Protein AF-A0A7S0BXN2-F1 (afdb_monomer_lite)

pLDDT: mean 91.26, std 6.64, range [62.31, 97.69]

Secondary structure (DSSP, 8-state):
---HHHHHHHHHHHHHHHHHHHHT-TT-------BS---STTTHHHHHHHHHHTTTSS------GGGTT---BPPP-TT--HHHHTTSBEE-TTTSSSS-EE-

Foldseek 3Di:
DQDPVNVLQVLLVVLLVVVVVLLPDPPDPDDDDKDQDPDCSNAVVSVLVNCVVCPPVPDDQAADPVCPVPDAFADDDPNDDPVNRRSKHWDDCVPRVDSIMID

Structure (mmCIF, N/CA/C/O backbone):
data_AF-A0A7S0BXN2-F1
#
_entry.id   AF-A0A7S0BXN2-F1
#
loop_
_atom_site.group_PDB
_atom_site.id
_atom_site.type_symbol
_atom_site.label_atom_id
_atom_site.label_alt_id
_atom_site.label_comp_id
_atom_site.label_asym_id
_atom_site.label_entity_id
_atom_site.label_seq_id
_atom_site.pdbx_P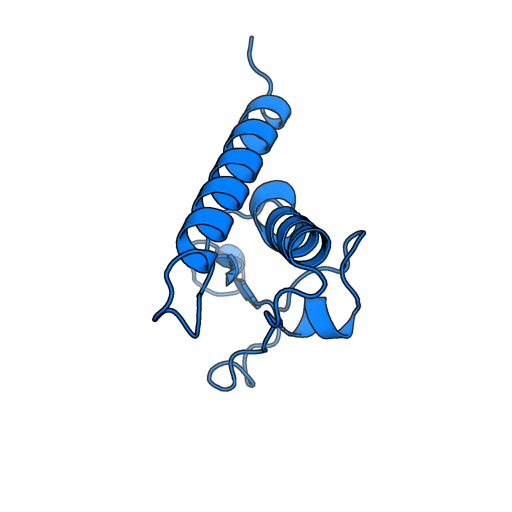DB_ins_code
_atom_site.Cartn_x
_atom_site.Cartn_y
_atom_site.Cartn_z
_atom_site.occupancy
_atom_site.B_iso_or_equiv
_atom_site.auth_seq_id
_atom_site.auth_comp_id
_atom_site.auth_asym_id
_atom_site.auth_atom_id
_atom_site.pdbx_PDB_model_num
ATOM 1 N N . GLU A 1 1 ? 9.144 27.690 -5.656 1.00 62.31 1 GLU A N 1
ATOM 2 C CA . GLU A 1 1 ? 8.649 26.595 -6.514 1.00 62.31 1 GLU A CA 1
ATOM 3 C C . GLU A 1 1 ? 8.482 25.356 -5.661 1.00 62.31 1 GLU A C 1
ATOM 5 O O . GLU A 1 1 ? 9.253 25.181 -4.725 1.00 62.31 1 GLU A O 1
ATOM 10 N N . GLU A 1 2 ? 7.458 24.554 -5.927 1.00 74.56 2 GLU A N 1
ATOM 11 C CA . GLU A 1 2 ? 7.253 23.282 -5.234 1.00 74.56 2 GLU A CA 1
ATOM 12 C C . GLU A 1 2 ? 8.132 22.208 -5.880 1.00 74.56 2 GLU A C 1
ATOM 14 O O . GLU A 1 2 ? 8.128 22.063 -7.105 1.00 74.56 2 GLU A O 1
ATOM 19 N N . THR A 1 3 ? 8.905 21.469 -5.084 1.00 89.69 3 THR A N 1
ATOM 20 C CA . THR A 1 3 ? 9.748 20.397 -5.624 1.00 89.69 3 THR A CA 1
ATOM 21 C C . THR A 1 3 ? 8.923 19.132 -5.871 1.00 89.69 3 THR A C 1
ATOM 23 O O . THR A 1 3 ? 7.885 18.905 -5.247 1.00 89.69 3 THR A O 1
ATOM 26 N N . VAL A 1 4 ? 9.401 18.246 -6.751 1.00 87.88 4 VAL A N 1
ATOM 27 C CA . VAL A 1 4 ? 8.771 16.928 -6.973 1.00 87.88 4 VAL A CA 1
ATOM 28 C C . VAL A 1 4 ? 8.629 16.155 -5.657 1.00 87.88 4 VAL A C 1
ATOM 30 O O . VAL A 1 4 ? 7.614 15.499 -5.436 1.00 87.88 4 VAL A O 1
ATOM 33 N N . LYS A 1 5 ? 9.611 16.286 -4.759 1.00 88.69 5 LYS A N 1
ATOM 34 C CA . LYS A 1 5 ? 9.613 15.645 -3.443 1.00 88.69 5 LYS A CA 1
ATOM 35 C C . LYS A 1 5 ? 8.510 16.184 -2.527 1.00 88.69 5 LYS A C 1
ATOM 37 O O . LYS A 1 5 ? 7.860 15.400 -1.836 1.00 88.69 5 LYS A O 1
ATOM 42 N N . ASP A 1 6 ? 8.261 17.492 -2.554 1.00 91.31 6 ASP A N 1
ATOM 43 C CA . ASP A 1 6 ? 7.179 18.107 -1.774 1.00 91.31 6 ASP A CA 1
ATOM 44 C C . ASP A 1 6 ? 5.814 17.606 -2.250 1.00 91.31 6 ASP A C 1
ATOM 46 O O . ASP A 1 6 ? 4.971 17.224 -1.435 1.00 91.31 6 ASP A O 1
ATOM 50 N N . ARG A 1 7 ? 5.627 17.519 -3.575 1.00 93.00 7 ARG A N 1
ATOM 51 C CA . ARG A 1 7 ? 4.407 16.969 -4.176 1.00 93.00 7 ARG A CA 1
ATOM 52 C C . ARG A 1 7 ? 4.185 15.514 -3.759 1.00 93.00 7 ARG A C 1
ATOM 54 O O . ARG A 1 7 ? 3.082 15.175 -3.338 1.00 93.00 7 ARG A O 1
ATOM 61 N N . LEU A 1 8 ? 5.219 14.670 -3.853 1.00 92.88 8 LEU A N 1
ATOM 62 C CA . LEU A 1 8 ? 5.141 13.258 -3.455 1.00 92.88 8 LEU A CA 1
ATOM 63 C C . LEU A 1 8 ? 4.793 13.110 -1.973 1.00 92.88 8 LEU A C 1
ATOM 65 O O . LEU A 1 8 ? 3.912 12.332 -1.633 1.00 92.88 8 LEU A O 1
ATOM 69 N N . THR A 1 9 ? 5.408 13.919 -1.111 1.00 93.06 9 THR A N 1
ATOM 70 C CA . THR A 1 9 ? 5.126 13.911 0.332 1.00 93.06 9 THR A CA 1
ATOM 71 C C . THR A 1 9 ? 3.676 14.301 0.628 1.00 93.06 9 THR A C 1
ATOM 73 O O . THR A 1 9 ? 3.015 13.694 1.466 1.00 93.06 9 THR A O 1
ATOM 76 N N . LYS A 1 10 ? 3.137 15.316 -0.058 1.00 94.25 10 LYS A N 1
ATOM 77 C CA . LYS A 1 10 ? 1.728 15.706 0.110 1.00 94.25 10 LYS A CA 1
ATOM 78 C C . LYS A 1 10 ? 0.774 14.607 -0.357 1.00 94.25 10 LYS A C 1
ATOM 80 O O . LYS A 1 10 ? -0.228 14.362 0.313 1.00 94.25 10 LYS A O 1
ATOM 85 N N . LEU A 1 11 ? 1.082 13.955 -1.479 1.00 95.62 11 LEU A N 1
ATOM 86 C CA . LEU A 1 11 ? 0.269 12.867 -2.022 1.00 95.62 11 LEU A CA 1
ATOM 87 C C . LEU A 1 11 ? 0.285 11.634 -1.120 1.00 95.62 11 LEU A C 1
ATOM 89 O O . LEU A 1 11 ? -0.792 11.143 -0.782 1.00 95.62 11 LEU A O 1
ATOM 93 N N . SER A 1 12 ? 1.457 11.193 -0.658 1.00 95.56 12 SER A N 1
ATOM 94 C CA . SER A 1 12 ? 1.568 10.051 0.254 1.00 95.56 12 SER A CA 1
ATOM 95 C C . SER A 1 12 ? 0.852 10.309 1.579 1.00 95.56 12 SER A C 1
ATOM 97 O O . SER A 1 12 ? 0.097 9.463 2.053 1.00 95.56 12 SER A O 1
ATOM 99 N N . ASN A 1 13 ? 0.956 11.524 2.127 1.00 96.19 13 ASN A N 1
ATOM 100 C CA . ASN A 1 13 ? 0.205 11.913 3.323 1.00 96.19 13 ASN A CA 1
ATOM 101 C C . ASN A 1 13 ? -1.315 11.839 3.113 1.00 96.19 13 ASN A C 1
ATOM 103 O O . ASN A 1 13 ? -2.043 11.370 3.992 1.00 96.19 13 ASN A O 1
ATOM 107 N N . PHE A 1 14 ? -1.808 12.289 1.955 1.00 97.25 14 PHE A N 1
ATOM 108 C CA . PHE A 1 14 ? -3.227 12.188 1.620 1.00 97.25 14 PHE A CA 1
ATOM 109 C C . PHE A 1 14 ? -3.671 10.727 1.450 1.00 97.25 14 PHE A C 1
ATOM 111 O O . PHE A 1 14 ? -4.727 10.350 1.957 1.00 97.25 14 PHE A O 1
ATOM 118 N N . GLN A 1 15 ? -2.855 9.894 0.800 1.00 97.69 15 GLN A N 1
ATOM 119 C CA . GLN A 1 15 ? -3.098 8.455 0.647 1.00 97.69 15 GLN A CA 1
ATOM 120 C C . GLN A 1 15 ? -3.179 7.758 2.016 1.00 97.69 15 GLN A C 1
ATOM 122 O O . GLN A 1 15 ? -4.141 7.033 2.277 1.00 97.69 15 GLN A O 1
ATOM 127 N N . CYS A 1 16 ? -2.256 8.059 2.935 1.00 97.19 16 CYS A N 1
ATOM 128 C CA . CYS A 1 16 ? -2.302 7.572 4.316 1.00 97.19 16 CYS A CA 1
ATOM 129 C C . CYS A 1 16 ? -3.585 8.013 5.039 1.00 97.19 16 CYS A C 1
ATOM 131 O O . CYS A 1 16 ? -4.244 7.209 5.701 1.00 97.19 16 CYS A O 1
ATOM 133 N N . LEU A 1 17 ? -3.981 9.282 4.908 1.00 97.25 17 LEU A N 1
ATOM 134 C CA . LEU A 1 17 ? -5.213 9.788 5.518 1.00 97.25 17 LEU A CA 1
ATOM 135 C C . LEU A 1 17 ? -6.457 9.057 4.986 1.00 97.25 17 LEU A C 1
ATOM 137 O O . LEU A 1 17 ? -7.322 8.664 5.771 1.00 97.25 17 LEU A O 1
ATOM 141 N N . ALA A 1 18 ? -6.533 8.849 3.672 1.00 97.50 18 ALA A N 1
ATOM 142 C CA . ALA A 1 18 ? -7.637 8.142 3.034 1.00 97.50 18 ALA A CA 1
ATOM 143 C C . ALA A 1 18 ? -7.722 6.678 3.497 1.00 97.50 18 ALA A C 1
ATOM 145 O O . ALA A 1 18 ? -8.813 6.202 3.818 1.00 97.50 18 ALA A O 1
ATOM 146 N N . LEU A 1 19 ? -6.584 5.984 3.609 1.00 97.06 19 LEU A N 1
ATOM 147 C CA . LEU A 1 19 ? -6.536 4.613 4.122 1.00 97.06 19 LEU A CA 1
ATOM 148 C C . LEU A 1 19 ? -6.991 4.525 5.577 1.00 97.06 19 LEU A C 1
ATOM 150 O O . LEU A 1 19 ? -7.839 3.695 5.895 1.00 97.06 19 LEU A O 1
ATOM 154 N N . LYS A 1 20 ? -6.516 5.417 6.451 1.00 95.62 20 LYS A N 1
ATOM 155 C CA . LYS A 1 20 ? -6.987 5.475 7.847 1.00 95.62 20 LYS A CA 1
ATOM 156 C C . LYS A 1 20 ? -8.490 5.697 7.935 1.00 95.62 20 LYS A C 1
ATOM 158 O O . LYS A 1 20 ? -9.161 5.071 8.752 1.00 95.62 20 LYS A O 1
ATOM 163 N N . HIS A 1 21 ? -9.027 6.575 7.090 1.00 96.31 21 HIS A N 1
ATOM 164 C CA . HIS A 1 21 ? -10.465 6.794 7.032 1.00 96.31 21 HIS A CA 1
ATOM 165 C C . HIS A 1 21 ? -11.201 5.516 6.606 1.00 96.31 21 HIS A C 1
ATOM 167 O O . HIS A 1 21 ? -12.162 5.122 7.265 1.00 96.31 21 HIS A O 1
ATOM 173 N N . ALA A 1 22 ? -10.703 4.809 5.588 1.00 96.44 22 ALA A N 1
ATOM 174 C CA . ALA A 1 22 ? -11.252 3.521 5.167 1.00 96.44 22 ALA A CA 1
ATOM 175 C C . ALA A 1 22 ? -11.211 2.457 6.288 1.00 96.44 22 ALA A C 1
ATOM 177 O O . ALA A 1 22 ? -12.170 1.710 6.471 1.00 96.44 22 ALA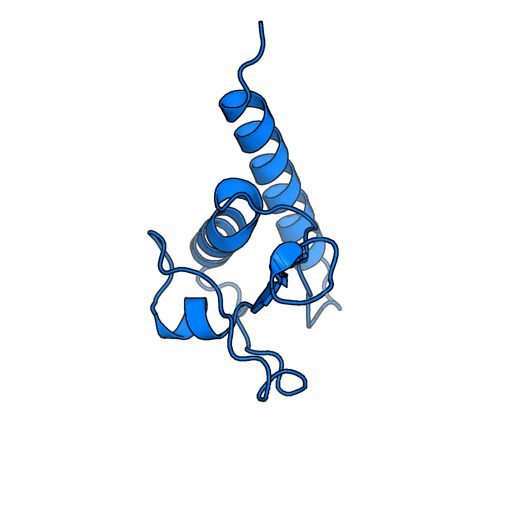 A O 1
ATOM 178 N N . MET A 1 23 ? -10.142 2.423 7.088 1.00 95.31 23 MET A N 1
ATOM 179 C CA . MET A 1 23 ? -10.000 1.511 8.235 1.00 95.31 23 MET A CA 1
ATOM 180 C C . MET A 1 23 ? -10.948 1.836 9.396 1.00 95.31 23 MET A C 1
ATOM 182 O O . MET A 1 23 ? -11.185 0.980 10.244 1.00 95.31 23 MET A O 1
ATOM 186 N N . SER A 1 24 ? -11.487 3.058 9.455 1.00 94.56 24 SER A N 1
ATOM 187 C CA . SER A 1 24 ? -12.395 3.486 10.527 1.00 94.56 24 SER A CA 1
ATOM 188 C C . SER A 1 24 ? -13.836 2.992 10.358 1.00 94.56 24 SER A C 1
ATOM 190 O O . SER A 1 24 ? -14.618 3.035 11.309 1.00 94.56 24 SER A O 1
ATOM 192 N N . PHE A 1 25 ? -14.212 2.516 9.165 1.00 96.31 25 PHE A N 1
ATOM 193 C CA . PHE A 1 25 ? -15.561 2.013 8.920 1.00 96.31 25 PHE A CA 1
ATOM 194 C C . PHE A 1 25 ? -15.770 0.644 9.597 1.00 96.31 25 PHE A C 1
ATOM 196 O O . PHE A 1 25 ? -15.073 -0.314 9.269 1.00 96.31 25 PHE A O 1
ATOM 203 N N . PRO A 1 26 ? -16.787 0.487 10.467 1.00 94.56 26 PRO A N 1
ATOM 204 C CA . PRO A 1 26 ? -16.922 -0.688 11.337 1.00 94.56 26 PRO A CA 1
ATOM 205 C C . PRO A 1 26 ? -17.242 -2.000 10.604 1.00 94.56 26 PRO A C 1
ATOM 207 O O . PRO A 1 26 ? -17.060 -3.073 11.166 1.00 94.56 26 PRO A O 1
ATOM 210 N N . GLN A 1 27 ? -17.751 -1.929 9.371 1.00 96.88 27 GLN A N 1
ATOM 211 C CA . GLN A 1 27 ? -18.084 -3.105 8.556 1.00 96.88 27 GLN A CA 1
ATOM 212 C C . GLN A 1 27 ? -17.000 -3.441 7.521 1.00 96.88 27 GLN A C 1
ATOM 214 O O . GLN A 1 27 ? -17.135 -4.423 6.791 1.00 96.88 27 GLN A O 1
ATOM 219 N N . VAL A 1 28 ? -15.936 -2.637 7.425 1.00 96.50 28 VAL A N 1
ATOM 220 C CA . VAL A 1 28 ? -14.844 -2.901 6.487 1.00 96.50 28 VAL A CA 1
ATOM 221 C C . VAL A 1 28 ? -13.922 -3.946 7.099 1.00 96.50 28 VAL A C 1
ATOM 223 O O . VAL A 1 28 ? -13.371 -3.763 8.177 1.00 96.50 28 VAL A O 1
ATOM 226 N N . THR A 1 29 ? -13.758 -5.055 6.386 1.00 94.75 29 THR A N 1
ATOM 227 C CA . THR A 1 29 ? -12.914 -6.189 6.798 1.00 94.75 29 THR A CA 1
ATOM 228 C C . THR A 1 29 ? -11.715 -6.394 5.876 1.00 94.75 29 THR A C 1
ATOM 230 O O . THR A 1 29 ? -10.802 -7.149 6.199 1.00 94.75 29 THR A O 1
ATOM 233 N N . LYS A 1 30 ? -11.708 -5.735 4.712 1.00 95.25 30 LYS A N 1
ATOM 234 C CA . LYS A 1 30 ? -10.636 -5.801 3.720 1.00 95.25 30 LYS A CA 1
ATOM 235 C C . LYS A 1 30 ? -10.542 -4.477 2.977 1.00 95.25 30 LYS A C 1
ATOM 237 O O . LYS A 1 30 ? -11.556 -3.942 2.536 1.00 95.25 30 LYS A O 1
ATOM 242 N N . ILE A 1 31 ? -9.318 -3.995 2.809 1.00 96.38 31 ILE A N 1
ATOM 243 C CA . ILE A 1 31 ? -8.994 -2.803 2.031 1.00 96.38 31 ILE A CA 1
ATOM 244 C C . ILE A 1 31 ? -7.948 -3.213 1.002 1.00 96.38 31 ILE A C 1
ATOM 246 O O . ILE A 1 31 ? -7.004 -3.928 1.331 1.00 96.38 31 ILE A O 1
ATOM 250 N N . VAL A 1 32 ? -8.139 -2.778 -0.240 1.00 95.88 32 VAL A N 1
ATOM 251 C CA . VAL A 1 32 ? -7.137 -2.893 -1.300 1.00 95.88 32 VAL A CA 1
ATOM 252 C C . VAL A 1 32 ? -6.640 -1.486 -1.583 1.00 95.88 32 VAL A C 1
ATOM 254 O O . VAL A 1 32 ? -7.437 -0.596 -1.880 1.00 95.88 32 VAL A O 1
ATOM 257 N N . TYR A 1 33 ? -5.336 -1.287 -1.441 1.00 96.31 33 TYR A N 1
ATOM 258 C CA . TYR A 1 33 ? -4.672 -0.036 -1.766 1.00 96.31 33 TYR A CA 1
ATOM 259 C C . TYR A 1 33 ? -3.973 -0.195 -3.106 1.00 96.31 33 TYR A C 1
ATOM 261 O O . TYR A 1 33 ? -3.286 -1.185 -3.305 1.00 96.31 33 TYR A O 1
ATOM 269 N N . SER A 1 34 ? -4.139 0.756 -4.020 1.00 94.75 34 SER A N 1
ATOM 270 C CA . SER A 1 34 ? -3.463 0.687 -5.309 1.00 94.75 34 SER A CA 1
ATOM 271 C C . SER A 1 34 ? -3.164 2.060 -5.878 1.00 94.75 34 SER A C 1
ATOM 273 O O . SER A 1 34 ? -3.959 2.987 -5.701 1.00 94.75 34 SER A O 1
ATOM 275 N N . THR A 1 35 ? -2.072 2.173 -6.627 1.00 94.75 35 THR A N 1
ATOM 276 C CA . THR A 1 35 ? -1.690 3.404 -7.329 1.00 94.75 35 THR A CA 1
ATOM 277 C C . THR A 1 35 ? -1.205 3.085 -8.745 1.00 94.75 35 THR A C 1
ATOM 279 O O . THR A 1 35 ? -0.814 1.960 -9.048 1.00 94.75 35 THR A O 1
ATOM 282 N N . CYS A 1 36 ? -1.187 4.090 -9.620 1.00 91.44 36 CYS A N 1
ATOM 283 C CA . CYS A 1 36 ? -0.461 4.048 -10.894 1.00 91.44 36 CYS A CA 1
ATOM 284 C C . CYS A 1 36 ? 0.927 4.709 -10.789 1.00 91.44 36 CYS A C 1
ATOM 286 O O . CYS A 1 36 ? 1.494 5.146 -11.790 1.00 91.44 36 CYS A O 1
ATOM 288 N N . SER A 1 37 ? 1.461 4.838 -9.570 1.00 89.88 37 SER A N 1
ATOM 289 C CA . SER A 1 37 ? 2.748 5.477 -9.325 1.00 89.88 37 SER A CA 1
ATOM 290 C C . SER A 1 37 ? 3.883 4.463 -9.377 1.00 89.88 37 SER A C 1
ATOM 292 O O . SER A 1 37 ? 3.783 3.336 -8.888 1.00 89.88 37 SER A O 1
ATOM 294 N N . ILE A 1 38 ? 5.014 4.892 -9.930 1.00 89.56 38 ILE A N 1
ATOM 295 C CA . ILE A 1 38 ? 6.273 4.149 -9.834 1.00 89.56 38 ILE A CA 1
ATOM 296 C C . ILE A 1 38 ? 7.034 4.480 -8.543 1.00 89.56 38 ILE A C 1
ATOM 298 O O . ILE A 1 38 ? 7.942 3.729 -8.168 1.00 89.56 38 ILE A O 1
ATOM 302 N N . HIS A 1 39 ? 6.674 5.580 -7.874 1.00 92.44 39 HIS A N 1
ATOM 303 C CA . HIS A 1 39 ? 7.382 6.125 -6.721 1.00 92.44 39 HIS A CA 1
ATOM 304 C C . HIS A 1 39 ? 7.142 5.276 -5.474 1.00 92.44 39 HIS A C 1
ATOM 306 O O . HIS A 1 39 ? 6.029 4.847 -5.193 1.00 92.44 39 HIS A O 1
ATOM 312 N N . GLU A 1 40 ? 8.210 5.002 -4.736 1.00 94.38 40 GLU A N 1
ATOM 313 C CA . GLU A 1 40 ? 8.162 4.206 -3.507 1.00 94.38 40 GLU A CA 1
ATOM 314 C C . GLU A 1 40 ? 7.390 4.926 -2.397 1.00 94.38 40 GLU A C 1
ATOM 316 O O . GLU A 1 40 ? 6.656 4.295 -1.639 1.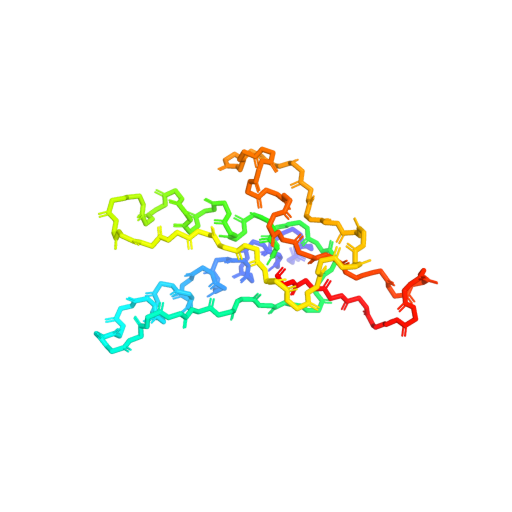00 94.38 40 GLU A O 1
ATOM 321 N N . GLU A 1 41 ? 7.488 6.255 -2.357 1.00 94.69 41 GLU A N 1
ATOM 322 C CA . GLU A 1 41 ? 6.850 7.113 -1.362 1.00 94.69 41 GLU A CA 1
ATOM 323 C C . GLU A 1 41 ? 5.322 7.014 -1.380 1.00 94.69 41 GLU A C 1
ATOM 325 O O . GLU A 1 41 ? 4.704 7.102 -0.325 1.00 94.69 41 GLU A O 1
ATOM 330 N N . GLU A 1 42 ? 4.723 6.803 -2.554 1.00 95.44 42 GLU A N 1
ATOM 331 C CA . GLU A 1 42 ? 3.276 6.611 -2.730 1.00 95.44 42 GLU A CA 1
ATOM 332 C C . GLU A 1 42 ? 2.859 5.134 -2.604 1.00 95.44 42 GLU A C 1
ATOM 334 O O . GLU A 1 42 ? 1.673 4.828 -2.550 1.00 95.44 42 GLU A O 1
ATOM 339 N N . ASN A 1 43 ? 3.815 4.203 -2.552 1.00 95.94 43 ASN A N 1
ATOM 340 C CA . ASN A 1 43 ? 3.574 2.761 -2.616 1.00 95.94 43 ASN A CA 1
ATOM 341 C C . ASN A 1 43 ? 3.939 2.090 -1.284 1.00 95.94 43 ASN A C 1
ATOM 343 O O . ASN A 1 43 ? 3.182 2.176 -0.315 1.00 95.94 43 ASN A O 1
ATOM 347 N N . GLU A 1 44 ? 5.107 1.447 -1.198 1.00 97.12 44 GLU A N 1
ATOM 348 C CA . GLU A 1 44 ? 5.587 0.781 0.014 1.00 97.12 44 GLU A CA 1
ATOM 349 C C . GLU A 1 44 ? 5.741 1.754 1.183 1.00 97.12 44 GLU A C 1
ATOM 351 O O . GLU A 1 44 ? 5.516 1.358 2.323 1.00 97.12 44 GLU A O 1
ATOM 356 N N . GLY A 1 45 ? 6.066 3.024 0.915 1.00 96.44 45 GLY A N 1
ATOM 357 C CA . GLY A 1 45 ? 6.132 4.069 1.935 1.00 96.44 45 GLY A CA 1
ATOM 358 C C . GLY A 1 45 ? 4.794 4.271 2.650 1.00 96.44 45 GLY A C 1
ATOM 359 O O . GLY A 1 45 ? 4.748 4.264 3.881 1.00 96.44 45 GLY A O 1
ATOM 360 N N . VAL A 1 46 ? 3.696 4.358 1.891 1.00 97.12 46 VAL A N 1
ATOM 361 C CA . VAL A 1 46 ? 2.334 4.464 2.443 1.00 97.12 46 VAL A CA 1
ATOM 362 C C . VAL A 1 46 ? 1.967 3.207 3.229 1.00 97.12 46 VAL A C 1
ATOM 364 O O . VAL A 1 46 ? 1.486 3.304 4.358 1.00 97.12 46 VAL A O 1
ATOM 367 N N . VAL A 1 47 ? 2.231 2.018 2.675 1.00 96.81 47 VAL A N 1
ATOM 368 C CA . VAL A 1 47 ? 1.924 0.742 3.348 1.00 96.81 47 VAL A CA 1
ATOM 369 C C . VAL A 1 47 ? 2.711 0.600 4.656 1.00 96.81 47 VAL A C 1
ATOM 371 O O . VAL A 1 47 ? 2.134 0.246 5.683 1.00 96.81 47 VAL A O 1
ATOM 374 N N . SER A 1 48 ? 4.007 0.920 4.638 1.00 96.19 48 SER A N 1
ATOM 375 C CA . SER A 1 48 ? 4.890 0.909 5.811 1.00 96.19 48 SER A CA 1
ATOM 376 C C . SER A 1 48 ? 4.368 1.824 6.917 1.00 96.19 48 SER A C 1
ATOM 378 O O . SER A 1 48 ? 4.234 1.411 8.076 1.00 96.19 48 SER A O 1
ATOM 380 N N . GLN A 1 49 ? 4.005 3.057 6.551 1.00 96.06 49 GLN A N 1
ATOM 381 C CA . GLN A 1 49 ? 3.474 4.033 7.493 1.00 96.06 49 GLN A CA 1
ATOM 382 C C . GLN A 1 49 ? 2.159 3.550 8.115 1.00 96.06 49 GLN A C 1
ATOM 384 O O . GLN A 1 49 ? 2.026 3.563 9.339 1.00 96.06 49 GLN A O 1
ATOM 389 N N . ILE A 1 50 ? 1.217 3.070 7.297 1.00 95.94 50 ILE A N 1
ATOM 390 C CA . ILE A 1 50 ? -0.082 2.596 7.783 1.00 95.94 50 ILE A CA 1
ATOM 391 C C . ILE A 1 50 ? 0.069 1.402 8.717 1.00 95.94 50 ILE A C 1
ATOM 393 O O . ILE A 1 50 ? -0.510 1.428 9.797 1.00 95.94 50 ILE A O 1
ATOM 397 N N . LEU A 1 51 ? 0.873 0.396 8.362 1.00 93.81 51 LEU A N 1
ATOM 398 C CA . LEU A 1 51 ? 1.086 -0.775 9.221 1.00 93.81 51 LEU A CA 1
ATOM 399 C C . LEU A 1 51 ? 1.723 -0.400 10.564 1.00 93.81 51 LEU A C 1
ATOM 401 O O . LEU A 1 51 ? 1.354 -0.948 11.606 1.00 93.81 51 LEU A O 1
ATOM 405 N N . THR A 1 52 ? 2.648 0.560 10.550 1.00 93.31 52 THR A N 1
ATOM 406 C CA . THR A 1 52 ? 3.270 1.078 11.773 1.00 93.31 52 THR A CA 1
ATOM 407 C C . THR A 1 52 ? 2.234 1.776 12.654 1.00 93.31 52 THR A C 1
ATOM 409 O O . THR A 1 52 ? 2.115 1.472 13.838 1.00 93.31 52 THR A O 1
ATOM 412 N N . GLU A 1 53 ? 1.435 2.675 12.084 1.00 92.38 53 GLU A N 1
ATOM 413 C CA . GLU A 1 53 ? 0.445 3.461 12.828 1.00 92.38 53 GLU A CA 1
ATOM 414 C C . GLU A 1 53 ? -0.782 2.641 13.255 1.00 92.38 53 GLU A C 1
ATOM 416 O O . GLU A 1 53 ? -1.405 2.956 14.268 1.00 92.38 53 GLU A O 1
ATOM 421 N N . SER A 1 54 ? -1.124 1.578 12.523 1.00 89.81 54 SER A N 1
ATOM 422 C CA . SER A 1 54 ? -2.220 0.661 12.853 1.00 89.81 54 SER A CA 1
ATOM 423 C C . SER A 1 54 ? -1.771 -0.551 13.669 1.00 89.81 54 SER A C 1
ATOM 425 O O . SER A 1 54 ? -2.537 -1.509 13.824 1.00 89.81 54 SER A O 1
ATOM 427 N N . SER A 1 55 ? -0.544 -0.550 14.189 1.00 85.81 55 SER A N 1
ATOM 428 C CA . SER A 1 55 ? -0.042 -1.632 15.034 1.00 85.81 55 SER A CA 1
ATOM 429 C C . SER A 1 55 ? -0.969 -1.848 16.237 1.00 85.81 55 SER A C 1
ATOM 431 O O . SER A 1 55 ? -1.254 -0.929 16.999 1.00 85.81 55 SER A O 1
ATOM 433 N N . GLY A 1 56 ? -1.493 -3.070 16.380 1.00 85.25 56 GLY A N 1
ATOM 434 C CA . GLY A 1 56 ? -2.466 -3.428 17.424 1.00 85.25 56 GLY A CA 1
ATOM 435 C C . GLY A 1 56 ? -3.941 -3.211 17.058 1.00 85.25 56 GLY A C 1
ATOM 436 O O . GLY A 1 56 ? -4.814 -3.586 17.834 1.00 85.25 56 GLY A O 1
ATOM 437 N N . SER A 1 57 ? -4.242 -2.687 15.865 1.00 85.50 57 SER A N 1
ATOM 438 C CA . SER A 1 57 ? -5.619 -2.452 15.387 1.00 85.50 57 SER A CA 1
ATOM 439 C C . SER A 1 57 ? -6.269 -3.686 14.740 1.00 85.50 57 SER A C 1
ATOM 441 O O . SER A 1 57 ? -7.358 -3.588 14.186 1.00 85.50 57 SER A O 1
ATOM 443 N N . GLY A 1 58 ? -5.587 -4.837 14.747 1.00 89.69 58 GLY A N 1
ATOM 444 C CA . GLY A 1 58 ? -6.053 -6.088 14.132 1.00 89.69 58 GLY A CA 1
ATOM 445 C C . GLY A 1 58 ? -5.937 -6.150 12.603 1.00 89.69 58 GLY A C 1
ATOM 446 O O . GLY A 1 58 ? -6.234 -7.187 12.019 1.00 89.69 58 GLY A O 1
ATOM 447 N N . TRP A 1 59 ? -5.483 -5.075 11.955 1.00 94.25 59 TRP A N 1
ATOM 448 C CA . TRP A 1 59 ? -5.205 -5.060 10.521 1.00 94.25 59 TRP A CA 1
ATOM 449 C C . TRP A 1 59 ? -3.891 -5.769 10.208 1.00 94.25 59 TRP A C 1
ATOM 451 O O . TRP A 1 59 ? -2.880 -5.559 10.878 1.00 94.25 59 TRP A O 1
ATOM 461 N N . GLU A 1 60 ? -3.900 -6.579 9.155 1.00 92.88 60 GLU A N 1
ATOM 462 C CA . GLU A 1 60 ? -2.726 -7.290 8.662 1.00 92.88 60 GLU A CA 1
ATOM 463 C C . GLU A 1 60 ? -2.610 -7.168 7.141 1.00 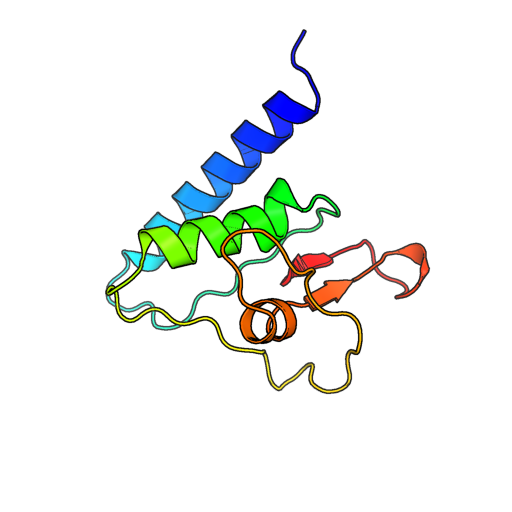92.88 60 GLU A C 1
ATOM 465 O O . GLU A 1 60 ? -3.611 -7.102 6.425 1.00 92.88 60 GLU A O 1
ATOM 470 N N . LEU A 1 61 ? -1.372 -7.155 6.645 1.00 94.75 61 LEU A N 1
ATOM 471 C CA . LEU A 1 61 ? -1.097 -7.201 5.213 1.00 94.75 61 LEU A CA 1
ATOM 472 C C . LEU A 1 61 ? -1.215 -8.646 4.713 1.00 94.75 61 LEU A C 1
ATOM 474 O O . LEU A 1 61 ? -0.654 -9.563 5.317 1.00 94.75 61 LEU A O 1
ATOM 478 N N . LYS A 1 62 ? -1.922 -8.851 3.599 1.00 93.69 62 LYS A N 1
ATOM 479 C CA . LYS A 1 62 ? -2.099 -10.166 2.970 1.00 93.69 62 LYS A CA 1
ATOM 480 C C . LYS A 1 62 ? -1.722 -10.123 1.499 1.00 93.69 62 LYS A C 1
ATOM 482 O O . LYS A 1 62 ? -2.200 -9.259 0.770 1.00 93.69 62 LYS A O 1
ATOM 487 N N . ALA A 1 63 ? -0.943 -11.112 1.069 1.00 91.06 63 ALA A N 1
ATOM 488 C CA . ALA A 1 63 ? -0.688 -11.353 -0.342 1.00 91.06 63 ALA A CA 1
ATOM 489 C C . ALA A 1 63 ? -1.991 -11.755 -1.064 1.00 91.06 63 ALA A C 1
ATOM 491 O O . ALA A 1 63 ? -2.755 -12.580 -0.544 1.00 91.06 63 ALA A O 1
ATOM 492 N N . PRO A 1 64 ? -2.267 -11.215 -2.260 1.00 87.00 64 PRO A N 1
ATOM 493 C CA . PRO A 1 64 ? -3.425 -11.622 -3.038 1.00 87.00 64 PRO A CA 1
ATOM 494 C C . PRO A 1 64 ? -3.144 -12.941 -3.778 1.00 87.00 64 PRO A C 1
ATOM 496 O O . PRO A 1 64 ? -2.432 -12.966 -4.776 1.00 87.00 64 PRO A O 1
ATOM 499 N N . HIS A 1 65 ? -3.769 -14.036 -3.332 1.00 85.25 65 HIS A N 1
ATOM 500 C CA . HIS A 1 65 ? -3.593 -15.383 -3.911 1.00 85.25 65 HIS A CA 1
ATOM 501 C C . HIS A 1 65 ? -3.864 -15.481 -5.424 1.00 85.25 65 HIS A C 1
ATOM 503 O O . HIS A 1 65 ? -3.324 -16.340 -6.114 1.00 8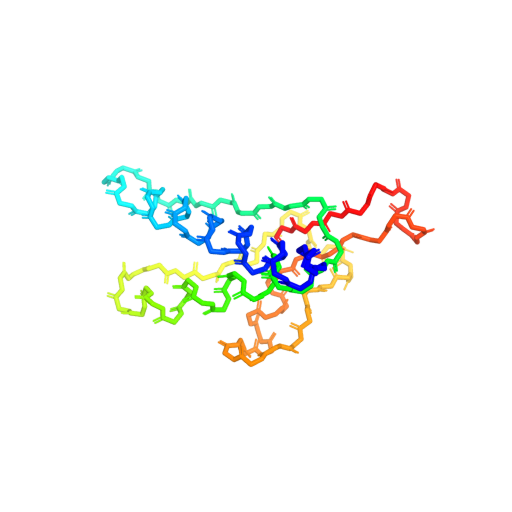5.25 65 HIS A O 1
ATOM 509 N N . CYS A 1 66 ? -4.700 -14.600 -5.981 1.00 86.50 66 CYS A N 1
ATOM 510 C CA . CYS A 1 66 ? -4.959 -14.572 -7.423 1.00 86.50 66 CYS A CA 1
ATOM 511 C C . CYS A 1 66 ? -3.738 -14.154 -8.266 1.00 86.50 66 CYS A C 1
ATOM 513 O O . CYS A 1 66 ? -3.763 -14.321 -9.485 1.00 86.50 66 CYS A O 1
ATOM 515 N N . PHE A 1 67 ? -2.668 -13.662 -7.635 1.00 86.12 67 PHE A N 1
ATOM 516 C CA . PHE A 1 67 ? -1.445 -13.194 -8.287 1.00 86.12 67 PHE A CA 1
ATOM 517 C C . PHE A 1 67 ? -0.198 -14.008 -7.913 1.00 86.12 67 PHE A C 1
ATOM 519 O O . PHE A 1 67 ? 0.924 -13.536 -8.096 1.00 86.12 67 PHE A O 1
ATOM 526 N N . ASP A 1 68 ? -0.361 -15.254 -7.462 1.00 88.25 68 ASP A N 1
ATOM 527 C CA . ASP A 1 68 ? 0.773 -16.127 -7.119 1.00 88.25 68 ASP A CA 1
ATOM 528 C C . ASP A 1 68 ? 1.754 -16.320 -8.294 1.00 88.25 68 ASP A C 1
ATOM 530 O O . ASP A 1 68 ? 2.961 -16.421 -8.088 1.00 88.25 68 ASP A O 1
ATOM 534 N N . HIS A 1 69 ? 1.249 -16.309 -9.534 1.00 89.69 69 HIS A N 1
ATOM 535 C CA . HIS A 1 69 ? 2.047 -16.438 -10.761 1.00 89.69 69 HIS A CA 1
ATOM 536 C C . HIS A 1 69 ? 2.801 -15.159 -11.153 1.00 89.69 69 HIS A C 1
ATOM 538 O O . HIS A 1 69 ? 3.741 -15.219 -11.946 1.00 89.69 69 HIS A O 1
ATOM 544 N N . TRP A 1 70 ? 2.383 -13.998 -10.643 1.00 90.44 70 TRP A N 1
ATOM 545 C CA . TRP A 1 70 ? 3.100 -12.753 -10.882 1.00 90.44 70 TRP A CA 1
ATOM 546 C C . TRP A 1 70 ? 4.433 -12.841 -10.146 1.00 90.44 70 TRP A C 1
ATOM 548 O O . TRP A 1 70 ? 4.452 -13.330 -9.023 1.00 90.44 70 TRP A O 1
ATOM 558 N N . THR A 1 71 ? 5.547 -12.380 -10.704 1.00 89.94 71 THR A N 1
ATOM 559 C CA . THR A 1 71 ? 6.865 -12.522 -10.046 1.00 89.94 71 THR A CA 1
ATOM 560 C C . THR A 1 71 ? 7.366 -11.220 -9.437 1.00 89.94 71 THR A C 1
ATOM 562 O O . THR A 1 71 ? 8.099 -11.237 -8.450 1.00 89.94 71 THR A O 1
ATOM 565 N N . ARG A 1 72 ? 6.953 -10.072 -9.985 1.00 91.69 72 ARG A N 1
ATOM 566 C CA . ARG A 1 72 ? 7.394 -8.763 -9.506 1.00 91.69 72 ARG A CA 1
ATOM 567 C C . ARG A 1 72 ? 6.640 -8.370 -8.238 1.00 91.69 72 ARG A C 1
ATOM 569 O O . ARG A 1 72 ? 5.426 -8.173 -8.251 1.00 91.69 72 ARG A O 1
ATOM 576 N N . ARG A 1 73 ? 7.367 -8.250 -7.132 1.00 94.31 73 ARG A N 1
ATOM 577 C CA . ARG A 1 73 ? 6.818 -7.875 -5.824 1.00 94.31 73 ARG A CA 1
ATOM 578 C C . ARG A 1 73 ? 7.210 -6.460 -5.413 1.00 94.31 73 ARG A C 1
ATOM 580 O O . ARG A 1 73 ? 7.906 -5.760 -6.157 1.00 94.31 73 ARG A O 1
ATOM 587 N N . GLY A 1 74 ? 6.713 -6.031 -4.257 1.00 94.06 74 GLY A N 1
ATOM 588 C CA . GLY A 1 74 ? 7.152 -4.806 -3.604 1.00 94.06 74 GLY A CA 1
ATOM 589 C C . GLY A 1 74 ? 8.636 -4.846 -3.254 1.00 94.06 74 GLY A C 1
ATOM 590 O O . GLY A 1 74 ? 9.287 -5.893 -3.268 1.00 94.06 74 GLY A O 1
ATOM 591 N N . ARG A 1 75 ? 9.183 -3.672 -2.966 1.00 93.50 75 ARG A N 1
ATOM 592 C CA . ARG A 1 75 ? 10.590 -3.493 -2.604 1.00 93.50 75 ARG A CA 1
ATOM 593 C C . ARG A 1 75 ? 10.769 -3.526 -1.084 1.00 93.50 75 ARG A C 1
ATOM 595 O O . ARG A 1 75 ? 9.871 -3.097 -0.359 1.00 93.50 75 ARG A O 1
ATOM 602 N N . PRO A 1 76 ? 11.924 -3.991 -0.583 1.00 91.56 76 PRO A N 1
ATOM 603 C CA . PRO A 1 76 ? 12.242 -3.870 0.831 1.00 91.56 76 PRO A CA 1
ATOM 604 C C . PRO A 1 76 ? 12.494 -2.395 1.166 1.00 91.56 76 PRO A C 1
ATOM 606 O O . PRO A 1 76 ? 13.414 -1.776 0.632 1.00 91.56 76 PRO A O 1
ATOM 609 N N . VAL A 1 77 ? 11.681 -1.838 2.062 1.00 93.69 77 VAL A N 1
ATOM 610 C CA . VAL A 1 77 ? 11.803 -0.456 2.548 1.00 93.69 77 VAL A CA 1
ATOM 611 C C . VAL A 1 77 ? 11.840 -0.431 4.070 1.00 93.69 77 VAL A C 1
ATOM 613 O O . VAL A 1 77 ? 11.426 -1.382 4.734 1.00 93.69 77 VAL A O 1
ATOM 616 N N . CYS A 1 78 ? 12.307 0.678 4.644 1.00 91.00 78 CYS A N 1
ATOM 617 C CA . CYS A 1 78 ? 12.281 0.856 6.093 1.00 91.00 78 CYS A CA 1
ATOM 618 C C . CYS A 1 78 ? 10.841 0.730 6.630 1.00 91.00 78 CYS A C 1
ATOM 620 O O . CYS A 1 78 ? 9.923 1.383 6.131 1.00 91.00 78 CYS A O 1
ATOM 622 N N . GLY A 1 79 ? 10.653 -0.118 7.644 1.00 90.06 79 GLY A N 1
ATOM 623 C CA . GLY A 1 79 ? 9.355 -0.393 8.270 1.00 90.06 79 GLY A CA 1
ATOM 624 C C . GLY A 1 79 ? 8.553 -1.545 7.649 1.00 90.06 79 GLY A C 1
ATOM 625 O O . GLY A 1 79 ? 7.575 -1.973 8.258 1.00 90.06 79 GLY A O 1
ATOM 626 N N . LEU A 1 80 ? 8.992 -2.120 6.520 1.00 93.69 80 LEU A N 1
ATOM 627 C CA . LEU A 1 80 ? 8.466 -3.392 6.012 1.00 93.69 80 LEU A CA 1
ATOM 628 C C . LEU A 1 80 ? 9.471 -4.527 6.209 1.00 93.69 80 LEU A C 1
ATOM 630 O O . LEU A 1 80 ? 10.668 -4.388 5.969 1.00 93.69 80 LEU A O 1
ATOM 634 N N . THR A 1 81 ? 8.962 -5.686 6.613 1.00 94.06 81 THR A N 1
ATOM 635 C CA . THR A 1 81 ? 9.706 -6.949 6.545 1.00 94.06 81 THR A CA 1
ATOM 636 C C . THR A 1 81 ? 9.741 -7.474 5.111 1.00 94.06 81 THR A C 1
ATOM 638 O O . THR A 1 81 ? 8.868 -7.154 4.303 1.00 94.06 81 THR A O 1
ATOM 641 N N . GLU A 1 82 ? 10.696 -8.355 4.806 1.00 92.69 82 GLU A N 1
ATOM 642 C CA . GLU A 1 82 ? 10.768 -9.015 3.495 1.00 92.69 82 GLU A CA 1
ATOM 643 C C . GLU A 1 82 ? 9.454 -9.734 3.158 1.00 92.69 82 GLU A C 1
ATOM 645 O O . GLU A 1 82 ? 8.899 -9.554 2.082 1.00 92.69 82 GLU A O 1
ATOM 650 N N . ALA A 1 83 ? 8.875 -10.467 4.115 1.00 93.00 83 ALA A N 1
ATOM 651 C CA . ALA A 1 83 ? 7.603 -11.159 3.912 1.00 93.00 83 ALA A CA 1
ATOM 652 C C . ALA A 1 83 ? 6.447 -10.198 3.574 1.00 93.00 83 ALA A C 1
ATOM 654 O O . ALA A 1 83 ? 5.587 -10.532 2.761 1.00 93.00 83 ALA A O 1
ATOM 655 N N . GLN A 1 84 ? 6.431 -8.997 4.161 1.00 94.75 84 GLN A N 1
ATOM 656 C CA . GLN A 1 84 ? 5.438 -7.970 3.837 1.00 94.75 84 GLN A CA 1
ATOM 657 C C . GLN A 1 84 ? 5.677 -7.371 2.450 1.00 94.75 84 GLN A C 1
ATOM 659 O O . GLN A 1 84 ? 4.721 -7.213 1.697 1.00 94.75 84 GLN A O 1
ATOM 664 N N . ALA A 1 85 ? 6.929 -7.104 2.070 1.00 94.94 85 ALA A N 1
ATOM 665 C CA . ALA A 1 85 ? 7.257 -6.647 0.719 1.00 94.94 85 ALA A CA 1
ATOM 666 C C . ALA A 1 85 ? 6.831 -7.672 -0.353 1.00 94.94 85 ALA A C 1
ATOM 668 O O . ALA A 1 85 ? 6.286 -7.294 -1.390 1.00 94.94 85 ALA A O 1
ATOM 669 N N . GLN A 1 86 ? 6.968 -8.971 -0.063 1.00 93.56 86 GLN A N 1
ATOM 670 C CA . GLN A 1 86 ? 6.514 -10.070 -0.927 1.00 93.56 86 GLN A CA 1
ATOM 671 C C . GLN A 1 86 ? 4.983 -10.209 -1.016 1.00 93.56 86 GLN A C 1
ATOM 673 O O . GLN A 1 86 ? 4.486 -10.943 -1.872 1.00 93.56 86 GLN A O 1
ATOM 678 N N . CYS A 1 87 ? 4.218 -9.523 -0.161 1.00 94.94 87 CYS A N 1
ATOM 679 C CA . CYS A 1 87 ? 2.759 -9.461 -0.280 1.00 94.94 87 CYS A CA 1
ATOM 680 C C . CYS A 1 87 ? 2.292 -8.403 -1.285 1.00 94.94 87 CYS A C 1
ATOM 682 O O . CYS A 1 87 ? 1.156 -8.477 -1.746 1.00 94.94 87 CYS A O 1
ATOM 684 N N . LEU A 1 88 ? 3.151 -7.433 -1.597 1.00 95.88 88 LEU A N 1
ATOM 685 C CA . LEU A 1 88 ? 2.859 -6.305 -2.473 1.00 95.88 88 LEU A CA 1
ATOM 686 C C . LEU A 1 88 ? 3.241 -6.640 -3.910 1.00 95.88 88 LEU A C 1
ATOM 688 O O . LEU A 1 88 ? 4.180 -7.399 -4.157 1.00 95.88 88 LEU A O 1
ATOM 692 N N . ILE A 1 89 ? 2.554 -6.039 -4.866 1.00 94.75 89 ILE A N 1
ATOM 693 C CA . ILE A 1 89 ? 2.745 -6.258 -6.293 1.00 94.75 89 ILE A CA 1
ATOM 694 C C . ILE A 1 89 ? 3.116 -4.943 -6.953 1.00 94.75 89 ILE A C 1
ATOM 696 O O . ILE A 1 89 ? 2.515 -3.897 -6.718 1.00 94.75 89 ILE A O 1
ATOM 700 N N . ARG A 1 90 ? 4.105 -5.019 -7.841 1.00 93.50 90 ARG A N 1
ATOM 701 C CA . ARG A 1 90 ? 4.433 -3.943 -8.771 1.00 93.50 90 ARG A CA 1
ATOM 702 C C . ARG A 1 90 ? 4.223 -4.425 -10.193 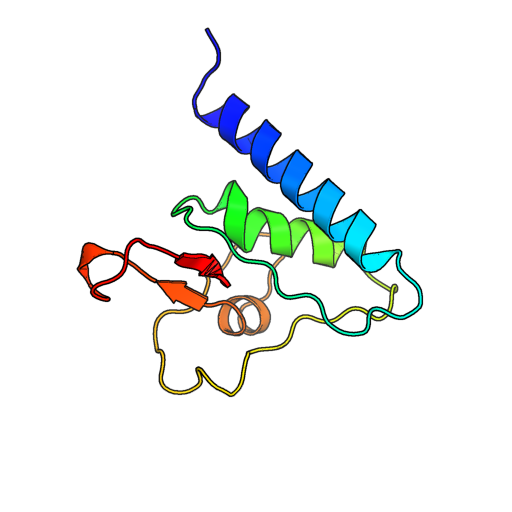1.00 93.50 90 ARG A C 1
ATOM 704 O O . ARG A 1 90 ? 4.548 -5.567 -10.516 1.00 93.50 90 ARG A O 1
ATOM 711 N N . CYS A 1 91 ? 3.780 -3.511 -11.038 1.00 90.69 91 CYS A N 1
ATOM 712 C CA . CYS A 1 91 ? 3.772 -3.642 -12.483 1.00 90.69 91 CYS A CA 1
ATOM 713 C C . CYS A 1 91 ? 4.657 -2.536 -13.065 1.00 90.69 91 CYS A C 1
ATOM 715 O O . CYS A 1 91 ? 4.562 -1.373 -12.669 1.00 90.69 91 CYS A O 1
ATOM 717 N N . ASN A 1 92 ? 5.534 -2.897 -13.989 1.00 82.00 92 ASN A N 1
ATOM 718 C CA . ASN A 1 92 ? 6.369 -2.012 -14.780 1.00 82.00 92 ASN A CA 1
ATOM 719 C C . ASN A 1 92 ? 5.747 -1.884 -16.171 1.00 82.00 92 ASN A C 1
ATOM 721 O O . ASN A 1 92 ? 5.529 -2.886 -16.845 1.00 82.00 92 ASN A O 1
ATOM 725 N N . GLY A 1 93 ? 5.500 -0.659 -16.629 1.00 76.50 93 GLY A N 1
ATOM 726 C CA . GLY A 1 93 ? 4.855 -0.473 -17.924 1.00 76.50 93 GLY A CA 1
ATOM 727 C C . GLY A 1 93 ? 5.681 -0.923 -19.132 1.00 76.50 93 GLY A C 1
ATOM 728 O O . GLY A 1 93 ? 5.113 -1.313 -20.145 1.00 76.50 93 GLY A O 1
ATOM 729 N N . HIS A 1 94 ? 7.011 -0.937 -19.022 1.00 76.38 94 HIS A N 1
ATOM 730 C CA . HIS A 1 94 ? 7.884 -1.379 -20.113 1.00 76.38 94 HIS A CA 1
ATOM 731 C C . HIS A 1 94 ? 8.019 -2.899 -20.216 1.00 76.38 94 HIS A C 1
ATOM 733 O O . HIS A 1 94 ? 8.177 -3.418 -21.315 1.00 76.38 94 HIS A O 1
ATOM 739 N N . GLU A 1 95 ? 8.011 -3.597 -19.082 1.00 78.88 95 GLU A N 1
ATOM 740 C CA . GLU A 1 95 ? 8.305 -5.036 -19.020 1.00 78.88 95 GLU A CA 1
ATOM 741 C C . GLU A 1 95 ? 7.037 -5.883 -18.908 1.00 78.88 95 GLU A C 1
ATOM 743 O O . GLU A 1 95 ? 7.028 -7.027 -19.348 1.00 78.88 95 GLU A O 1
ATOM 748 N N . ASP A 1 96 ? 5.967 -5.312 -18.350 1.00 77.56 96 ASP A N 1
ATOM 749 C CA . ASP A 1 96 ? 4.754 -6.047 -18.002 1.00 77.56 96 ASP A CA 1
ATOM 750 C C . ASP A 1 96 ? 3.552 -5.637 -18.884 1.00 77.56 96 ASP A C 1
ATOM 752 O O . ASP A 1 96 ? 2.412 -5.917 -18.527 1.00 77.56 96 ASP A O 1
ATOM 756 N N . GLU A 1 97 ? 3.792 -4.928 -20.001 1.00 76.75 97 GLU A N 1
ATOM 757 C CA . GLU A 1 97 ? 2.772 -4.442 -20.959 1.00 76.75 97 GLU A CA 1
ATOM 758 C C . GLU A 1 97 ? 1.591 -3.701 -20.289 1.00 76.75 97 GLU A C 1
ATOM 760 O O . GLU A 1 97 ? 0.436 -3.777 -20.710 1.00 76.75 97 GLU A O 1
ATOM 765 N N . THR A 1 98 ? 1.882 -2.963 -19.213 1.00 74.75 98 THR A N 1
ATOM 766 C CA . THR A 1 98 ? 0.898 -2.209 -18.416 1.00 74.75 98 THR A CA 1
ATOM 767 C C . THR A 1 98 ? 1.209 -0.706 -18.424 1.00 74.75 98 THR A C 1
ATOM 769 O O . THR A 1 98 ? 2.166 -0.258 -19.041 1.00 74.75 98 THR A O 1
ATOM 772 N N . ASN A 1 99 ? 0.428 0.113 -17.713 1.00 71.75 99 ASN A N 1
ATOM 773 C CA . ASN A 1 99 ? 0.752 1.536 -17.508 1.00 71.75 99 ASN A CA 1
ATOM 774 C C . ASN A 1 99 ? 1.649 1.787 -16.278 1.00 71.75 99 ASN A C 1
ATOM 776 O O . ASN A 1 99 ? 1.877 2.936 -15.910 1.00 71.75 99 ASN A O 1
ATOM 780 N N . GLY A 1 100 ? 2.150 0.729 -15.633 1.00 71.94 100 GLY A N 1
ATOM 781 C CA . GLY A 1 100 ? 2.735 0.813 -14.298 1.00 71.94 100 GLY A CA 1
ATOM 782 C C . GLY A 1 100 ? 1.652 0.858 -13.216 1.00 71.94 100 GLY A C 1
ATOM 783 O O . GLY A 1 100 ? 0.689 1.620 -13.308 1.00 71.94 100 GLY A O 1
ATOM 784 N N . PHE A 1 101 ? 1.764 -0.009 -12.211 1.00 86.81 101 PHE A N 1
ATOM 785 C CA . PHE A 1 101 ? 0.738 -0.155 -11.176 1.00 86.81 101 PHE A CA 1
ATOM 786 C C . PHE A 1 101 ? 1.328 -0.727 -9.884 1.00 86.81 101 PHE A C 1
ATOM 788 O O . PHE A 1 101 ? 2.361 -1.398 -9.915 1.00 86.81 101 PHE A O 1
ATOM 795 N N . PHE A 1 102 ? 0.675 -0.470 -8.758 1.00 92.94 102 PHE A N 1
ATOM 796 C CA . PHE A 1 102 ? 1.016 -1.021 -7.450 1.00 92.94 102 PHE A CA 1
ATOM 797 C C . PHE A 1 102 ? -0.253 -1.480 -6.738 1.00 92.94 102 PHE A C 1
ATOM 799 O O . PHE A 1 102 ? -1.260 -0.772 -6.819 1.00 92.94 102 PHE A O 1
ATOM 806 N N . VAL A 1 103 ? -0.207 -2.634 -6.064 1.00 92.62 103 VAL A N 1
ATOM 807 C CA . VAL A 1 103 ? -1.300 -3.172 -5.233 1.00 92.62 103 VAL A CA 1
ATOM 808 C C . VAL A 1 103 ? -0.786 -4.032 -4.082 1.00 92.62 103 VAL A C 1
ATOM 810 O O . VAL A 1 103 ? 0.231 -4.729 -4.287 1.00 92.62 103 VAL A O 1
#

Organism: NCBI:txid420281

InterPro domains:
  IPR001678 SAM-dependent methyltransferase RsmB-F/NOP2-type domain [PS51686] (1-103)
  IPR023267 RNA (C5-cytosine) methyltransferase [PTHR22807] (5-103)
  IPR029063 S-adenosyl-L-methionine-dependent methyltransferase superfamily [G3DSA:3.40.50.150] (1-103)
  IPR029063 S-adenosyl-L-methionine-dependent methyltransferase superfamily [SSF53335] (7-103)

Sequence (103 aa):
EETVKDRLTKLSNFQCLALKHAMSFPQVTKIVYSTCSIHEEENEGVVSQILTESSGSGWELKAPHCFDHWTRRGRPVCGLTEAQAQCLIRCNGHEDETNGFFV

Radius of gyration: 14.01 Å; chains: 1; bounding box: 30×43×38 Å